Protein AF-A0AAD6P4F0-F1 (afdb_monomer)

Sequence (105 aa):
MYRDITILWGDIKRNMGAMDLEVSRDLYEVLHMNFLRGGYFERAMEVIGYMKERNMYCDKWMYKDEFLRLHKNLYWSLKASETRTEAQSKRLEYVKAFRKWVGID

Secondary structure (DSSP, 8-state):
-HHHHHHHHHHHHHHHHHH--PPPHHHHHHHHHHHHHHT-HHHHHHHHHHHHHTT----HHHHHHHHHHHHHHHHHS--GGG--SHHHHHHHHHHHHHHHHHT--

Radius of gyration: 14.24 Å; Cα contacts (8 Å, |Δi|>4): 74; chains: 1; bounding box: 36×25×36 Å

Mean predicted aligned error: 3.87 Å

Solvent-accessible surface area (backbone atoms only — not comparable to full-atom values): 6092 Å² total; per-residue (Å²): 112,59,66,57,52,55,51,51,51,54,51,51,56,55,41,33,77,73,65,73,51,84,76,56,69,66,58,49,51,53,52,31,53,47,23,54,76,64,67,38,36,61,59,27,52,50,46,52,48,56,34,53,78,68,72,48,90,71,70,45,63,64,55,38,50,55,42,54,74,76,42,39,82,72,60,70,76,65,48,81,89,72,45,88,44,70,71,50,45,54,46,50,52,30,45,52,54,48,32,58,74,48,71,50,133

Organism: NCBI:txid889485

Foldseek 3Di:
DLVVLVVVVVVVVVCCVVPVDDDDPVVLQVSLLSCLQVLVLVSNVVSVVVCVVVVHDDPLVVSVVSCCVRPCVVLVPDDCVNDPDPVSNVSNVSVVVSCVVSVHD

Nearest PDB structures (foldseek):
  5orm-assembly1_A  TM=5.428E-01  e=1.344E-01  synthetic construct
  4wn4-assembly2_B  TM=5.574E-01  e=3.002E-01  synthetic construct
  6tdu-assembly1_AJ  TM=5.778E-01  e=6.025E-01  Euglena gracilis
  8ras-assembly1_F  TM=5.434E-01  e=5.131E-01  Sinapis alba
  8w9z-assembly1_D  TM=6.221E-01  e=1.030E+00  Nicotiana tabacum

Structure (mmCIF, N/CA/C/O backbone):
data_AF-A0AAD6P4F0-F1
#
_entry.id   AF-A0AAD6P4F0-F1
#
loop_
_atom_site.group_PDB
_atom_site.id
_atom_site.type_symbol
_atom_site.label_atom_id
_atom_site.label_alt_id
_atom_site.label_comp_id
_atom_site.label_asym_id
_atom_site.label_entity_id
_atom_site.label_seq_id
_atom_site.pdbx_PDB_ins_code
_atom_site.Cartn_x
_atom_site.Cartn_y
_atom_site.Cartn_z
_atom_site.occupancy
_atom_site.B_iso_or_equiv
_atom_site.auth_seq_id
_atom_site.auth_comp_id
_atom_site.auth_asym_id
_atom_site.auth_atom_id
_atom_site.pdbx_PDB_model_num
ATOM 1 N N . MET A 1 1 ? 12.079 -6.947 9.891 1.00 64.44 1 MET A N 1
ATOM 2 C CA . MET A 1 1 ? 11.404 -7.573 8.736 1.00 64.44 1 MET A CA 1
ATOM 3 C C . MET A 1 1 ? 10.619 -6.559 7.907 1.00 64.44 1 MET A C 1
ATOM 5 O O . MET A 1 1 ? 11.121 -6.172 6.868 1.00 64.44 1 MET A O 1
ATOM 9 N N . TYR A 1 2 ? 9.454 -6.039 8.329 1.00 86.44 2 TYR A N 1
ATOM 10 C CA . TYR A 1 2 ? 8.703 -5.105 7.459 1.00 86.44 2 TYR A CA 1
ATOM 11 C C . TYR A 1 2 ? 9.355 -3.719 7.292 1.00 86.44 2 TYR A C 1
ATOM 13 O O . TYR A 1 2 ? 9.221 -3.102 6.239 1.00 86.44 2 TYR A O 1
ATOM 21 N N . ARG A 1 3 ? 10.117 -3.244 8.290 1.00 89.38 3 ARG A N 1
ATOM 22 C CA . ARG A 1 3 ? 10.924 -2.016 8.166 1.00 89.38 3 ARG A CA 1
ATOM 23 C C . ARG A 1 3 ? 11.971 -2.133 7.054 1.00 89.38 3 ARG A C 1
ATOM 25 O O . ARG A 1 3 ? 12.127 -1.201 6.275 1.00 89.38 3 ARG A O 1
ATOM 32 N N . ASP A 1 4 ? 12.624 -3.280 6.934 1.00 93.94 4 ASP A N 1
ATOM 33 C CA . ASP A 1 4 ? 13.639 -3.519 5.901 1.00 93.94 4 ASP A CA 1
ATOM 34 C C . ASP A 1 4 ? 13.000 -3.474 4.505 1.00 93.94 4 ASP A C 1
ATOM 36 O O . ASP A 1 4 ? 13.543 -2.862 3.591 1.00 93.94 4 ASP A O 1
ATOM 40 N N . ILE A 1 5 ? 11.767 -3.982 4.376 1.00 94.75 5 ILE A N 1
ATOM 41 C CA . ILE A 1 5 ? 10.965 -3.849 3.150 1.00 94.75 5 ILE A CA 1
ATOM 42 C C . ILE A 1 5 ? 10.631 -2.380 2.834 1.00 94.75 5 ILE A C 1
ATOM 44 O O . ILE A 1 5 ? 10.652 -1.987 1.669 1.00 94.75 5 ILE A O 1
ATOM 48 N N . THR A 1 6 ? 10.362 -1.532 3.838 1.00 95.12 6 THR A N 1
ATOM 49 C CA . THR A 1 6 ? 10.143 -0.09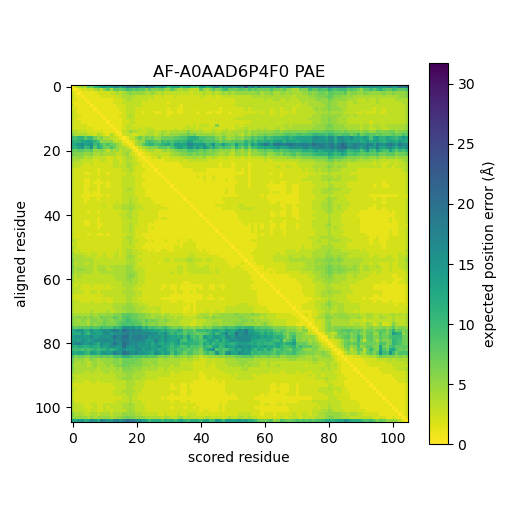1 3.586 1.00 95.12 6 THR A CA 1
ATOM 50 C C . THR A 1 6 ? 11.401 0.620 3.090 1.00 95.12 6 THR A C 1
ATOM 52 O O . THR A 1 6 ? 11.290 1.519 2.256 1.00 95.12 6 THR A O 1
ATOM 55 N N . ILE A 1 7 ? 12.580 0.208 3.569 1.00 95.31 7 ILE A N 1
ATOM 56 C CA . ILE A 1 7 ? 13.872 0.733 3.108 1.00 95.31 7 ILE A CA 1
ATOM 57 C C . ILE A 1 7 ? 14.108 0.291 1.662 1.00 95.31 7 ILE A C 1
ATOM 59 O O . ILE A 1 7 ? 14.293 1.142 0.795 1.00 95.31 7 ILE A O 1
ATOM 63 N N . LEU A 1 8 ? 13.967 -1.011 1.384 1.00 95.50 8 LEU A N 1
ATOM 64 C CA . LEU A 1 8 ? 14.105 -1.577 0.042 1.00 95.50 8 LEU A CA 1
ATOM 65 C C . LEU A 1 8 ? 13.187 -0.883 -0.972 1.00 95.50 8 LEU A C 1
ATOM 67 O O . LEU A 1 8 ? 13.623 -0.528 -2.062 1.00 95.50 8 LEU A O 1
ATOM 71 N N . TRP A 1 9 ? 11.924 -0.634 -0.619 1.00 95.75 9 TRP A N 1
ATOM 72 C CA . TRP A 1 9 ? 11.010 0.101 -1.496 1.00 95.75 9 TRP A CA 1
ATOM 73 C C . TRP A 1 9 ? 11.462 1.537 -1.762 1.00 95.75 9 TRP A C 1
ATOM 75 O O . TRP A 1 9 ? 11.339 2.036 -2.881 1.00 95.75 9 TRP A O 1
ATOM 85 N N . GLY A 1 10 ? 12.013 2.206 -0.749 1.00 94.75 10 GLY A N 1
ATOM 86 C CA . GLY A 1 10 ? 12.643 3.509 -0.920 1.00 94.75 10 GLY A CA 1
ATOM 87 C C . GLY A 1 10 ? 13.792 3.466 -1.927 1.00 94.75 10 GLY A C 1
ATOM 88 O O . GLY A 1 10 ? 13.909 4.376 -2.744 1.00 94.75 10 GLY A O 1
ATOM 89 N N . ASP A 1 11 ? 14.618 2.425 -1.886 1.00 94.31 11 ASP A N 1
ATOM 90 C CA . ASP A 1 11 ? 15.768 2.254 -2.781 1.00 94.31 11 ASP A CA 1
ATOM 91 C C . ASP A 1 11 ? 15.321 1.944 -4.213 1.00 94.31 11 ASP A C 1
ATOM 93 O O . ASP A 1 11 ? 15.776 2.590 -5.157 1.00 94.31 11 ASP A O 1
ATOM 97 N N . ILE A 1 12 ? 14.349 1.040 -4.367 1.00 94.00 12 ILE A N 1
ATOM 98 C CA . ILE A 1 12 ? 13.721 0.712 -5.652 1.00 94.00 12 ILE A CA 1
ATOM 99 C C . ILE A 1 12 ? 13.176 1.977 -6.324 1.00 94.00 12 ILE A C 1
ATOM 101 O O . ILE A 1 12 ? 13.496 2.235 -7.482 1.00 94.00 12 ILE A O 1
ATOM 105 N N . LYS A 1 13 ? 12.414 2.810 -5.601 1.00 93.31 13 LYS A N 1
ATOM 106 C CA . LYS A 1 13 ? 11.869 4.061 -6.153 1.00 93.31 13 LYS A CA 1
ATOM 107 C C . LYS A 1 13 ? 12.954 5.033 -6.616 1.00 93.31 13 LYS A C 1
ATOM 109 O O . LYS A 1 13 ? 12.790 5.666 -7.655 1.00 93.31 13 LYS A O 1
ATOM 114 N N . ARG A 1 14 ? 14.058 5.158 -5.867 1.00 91.56 14 ARG A N 1
ATOM 115 C CA . ARG A 1 14 ? 15.183 6.021 -6.274 1.00 91.56 14 ARG A CA 1
ATOM 116 C C . ARG A 1 14 ? 15.831 5.518 -7.566 1.00 91.56 14 ARG A C 1
ATOM 118 O O . ARG A 1 14 ? 16.138 6.324 -8.437 1.00 91.56 14 ARG A O 1
ATOM 125 N N . ASN A 1 15 ? 15.963 4.202 -7.717 1.00 88.81 15 ASN A N 1
ATOM 126 C CA . ASN A 1 15 ? 16.565 3.594 -8.903 1.00 88.81 15 ASN A CA 1
ATOM 127 C C . ASN A 1 15 ? 15.638 3.591 -10.128 1.00 88.81 15 ASN A C 1
ATOM 129 O O . ASN A 1 15 ? 16.130 3.741 -11.241 1.00 88.81 15 ASN A O 1
ATOM 133 N N . MET A 1 16 ? 14.314 3.505 -9.946 1.00 88.31 16 MET A N 1
ATOM 134 C CA . MET A 1 16 ? 13.343 3.673 -11.042 1.00 88.31 16 MET A CA 1
ATOM 135 C C . MET A 1 16 ? 13.532 4.996 -11.784 1.00 88.31 16 MET A C 1
ATOM 137 O O . MET A 1 16 ? 13.541 5.004 -13.008 1.00 88.31 16 MET A O 1
ATOM 141 N N . GLY A 1 17 ? 13.706 6.102 -11.053 1.00 77.75 17 GLY A N 1
ATOM 142 C CA . GLY A 1 17 ? 13.902 7.417 -11.667 1.00 77.75 17 GLY A CA 1
ATOM 143 C C . GLY A 1 17 ? 15.298 7.623 -12.261 1.00 77.75 17 GLY A C 1
ATOM 144 O O . GLY A 1 17 ? 15.440 8.354 -13.234 1.00 77.75 17 GLY A O 1
ATOM 145 N N . ALA A 1 18 ? 16.326 6.996 -11.684 1.00 78.12 18 ALA A N 1
ATOM 146 C CA . ALA A 1 18 ? 17.717 7.217 -12.081 1.00 78.12 18 ALA A CA 1
ATOM 147 C C . ALA A 1 18 ? 18.203 6.300 -13.215 1.00 78.12 18 ALA A C 1
ATOM 149 O O . ALA A 1 18 ? 19.106 6.684 -13.953 1.00 78.12 18 ALA A O 1
ATOM 150 N N . MET A 1 19 ? 17.652 5.088 -13.329 1.00 74.62 19 MET A N 1
ATOM 151 C CA . MET A 1 19 ? 18.196 4.026 -14.188 1.00 74.62 19 MET A CA 1
ATOM 152 C C . MET A 1 19 ? 17.186 3.462 -15.194 1.00 74.62 19 MET A C 1
ATOM 154 O O . MET A 1 19 ? 17.475 2.435 -15.798 1.00 74.62 19 MET A O 1
ATOM 158 N N . ASP A 1 20 ? 16.008 4.080 -15.333 1.00 77.12 20 ASP A N 1
ATOM 159 C CA . ASP A 1 20 ? 14.881 3.529 -16.108 1.00 77.12 20 ASP A CA 1
ATOM 160 C C . ASP A 1 20 ? 14.575 2.066 -15.726 1.00 77.12 20 ASP A C 1
ATOM 162 O O . ASP A 1 20 ? 14.331 1.190 -16.553 1.00 77.12 20 ASP A O 1
ATOM 166 N N . LEU A 1 21 ? 14.668 1.773 -14.422 1.00 83.88 21 LEU A N 1
ATOM 167 C CA . LEU A 1 21 ? 14.486 0.422 -13.909 1.00 83.88 21 LEU A CA 1
ATOM 168 C C . LEU A 1 21 ? 13.021 0.000 -14.065 1.00 83.88 21 LEU A C 1
ATOM 170 O O . LEU A 1 21 ? 12.129 0.521 -13.385 1.00 83.88 21 LEU A O 1
ATOM 174 N N . GLU A 1 22 ? 12.789 -1.010 -14.896 1.00 86.75 22 GLU A N 1
ATOM 175 C CA . GLU A 1 22 ? 11.506 -1.694 -14.971 1.00 86.75 22 GLU A CA 1
ATOM 176 C C . GLU A 1 22 ? 11.394 -2.734 -13.850 1.00 86.75 22 GLU A C 1
ATOM 178 O O . GLU A 1 22 ? 12.207 -3.651 -13.728 1.00 86.75 22 GLU A O 1
ATOM 183 N N . VAL A 1 23 ? 10.378 -2.584 -13.000 1.00 91.88 23 VAL A N 1
ATOM 184 C CA . VAL A 1 23 ? 10.101 -3.533 -11.919 1.00 91.88 23 VAL A CA 1
ATOM 185 C C . VAL A 1 23 ? 9.010 -4.499 -12.333 1.00 91.88 23 VAL A C 1
ATOM 187 O O . VAL A 1 23 ? 7.947 -4.088 -12.793 1.00 91.88 23 VAL A O 1
ATOM 190 N N . SER A 1 24 ? 9.273 -5.789 -12.130 1.00 94.75 24 SER A N 1
ATOM 191 C CA . SER A 1 24 ? 8.326 -6.850 -12.443 1.00 94.75 24 SER A CA 1
ATOM 192 C C . SER A 1 24 ? 7.073 -6.777 -11.570 1.00 94.75 24 SER A C 1
ATOM 194 O O . SER A 1 24 ? 7.099 -6.339 -10.414 1.00 94.75 24 SER A O 1
ATOM 196 N N . ARG A 1 25 ? 5.961 -7.282 -12.114 1.00 95.50 25 ARG A N 1
ATOM 197 C CA . ARG A 1 25 ? 4.700 -7.412 -11.377 1.00 95.50 25 ARG A CA 1
ATOM 198 C C . ARG A 1 25 ? 4.874 -8.227 -10.089 1.00 95.50 25 ARG A C 1
ATOM 200 O O . ARG A 1 25 ? 4.365 -7.818 -9.051 1.00 95.50 25 ARG A O 1
ATOM 207 N N . ASP A 1 26 ? 5.641 -9.312 -10.138 1.00 95.75 26 ASP A N 1
ATOM 208 C CA . ASP A 1 26 ? 5.866 -10.196 -8.987 1.00 95.75 26 ASP A CA 1
ATOM 209 C C . ASP A 1 26 ? 6.575 -9.473 -7.835 1.00 95.75 26 ASP A C 1
ATOM 211 O O . ASP A 1 26 ? 6.228 -9.661 -6.668 1.00 95.75 26 ASP A O 1
ATOM 215 N N . LEU A 1 27 ? 7.531 -8.586 -8.141 1.00 95.88 27 LEU A N 1
ATOM 216 C CA . LEU A 1 27 ? 8.189 -7.791 -7.106 1.00 95.88 27 LEU A CA 1
ATOM 217 C C . LEU A 1 27 ? 7.207 -6.799 -6.468 1.00 95.88 27 LEU A C 1
ATOM 219 O O . LEU A 1 27 ? 7.189 -6.667 -5.243 1.00 95.88 27 LEU A O 1
ATOM 223 N N . TYR A 1 28 ? 6.353 -6.144 -7.259 1.00 96.81 28 TYR A N 1
ATOM 224 C CA . TYR A 1 28 ? 5.293 -5.295 -6.708 1.00 96.81 28 TYR A CA 1
ATOM 225 C C . TYR A 1 28 ? 4.313 -6.081 -5.832 1.00 96.81 28 TYR A C 1
ATOM 227 O O . TYR A 1 28 ? 3.948 -5.609 -4.758 1.00 96.81 28 TYR A O 1
ATOM 235 N N . GLU A 1 29 ? 3.924 -7.286 -6.242 1.00 96.69 29 GLU A N 1
ATOM 236 C CA . GLU A 1 29 ? 3.024 -8.150 -5.478 1.00 96.69 29 GLU A CA 1
ATOM 237 C C . GLU A 1 29 ? 3.635 -8.551 -4.125 1.00 96.69 29 GLU A C 1
ATOM 239 O O . GLU A 1 29 ? 2.994 -8.408 -3.078 1.00 96.69 29 GLU A O 1
ATOM 244 N N . VAL A 1 30 ? 4.915 -8.939 -4.111 1.00 96.12 30 VAL A N 1
ATOM 245 C CA . VAL A 1 30 ? 5.654 -9.241 -2.875 1.00 96.12 30 VAL A CA 1
ATOM 246 C C . VAL A 1 30 ? 5.749 -8.013 -1.968 1.00 96.12 30 VAL A C 1
ATOM 248 O O . VAL A 1 30 ? 5.511 -8.124 -0.759 1.00 96.12 30 VAL A O 1
ATOM 251 N N . LEU A 1 31 ? 6.071 -6.838 -2.515 1.00 97.00 31 LEU A N 1
ATOM 252 C CA . LEU A 1 31 ? 6.124 -5.588 -1.751 1.00 97.00 31 LEU A CA 1
ATOM 253 C C . LEU A 1 31 ? 4.756 -5.250 -1.152 1.00 97.00 31 LEU A C 1
ATOM 255 O O . LEU A 1 31 ? 4.655 -4.978 0.046 1.00 97.00 31 LEU A O 1
ATOM 259 N N . HIS A 1 32 ? 3.700 -5.325 -1.960 1.00 97.12 32 HIS A N 1
ATOM 260 C CA . HIS A 1 32 ? 2.339 -5.034 -1.537 1.00 97.12 32 HIS A CA 1
ATOM 261 C C . HIS A 1 32 ? 1.890 -5.965 -0.404 1.00 97.12 32 HIS A C 1
ATOM 263 O O . HIS A 1 32 ? 1.425 -5.488 0.633 1.00 97.12 32 HIS A O 1
ATOM 269 N N . MET A 1 33 ? 2.084 -7.281 -0.551 1.00 97.25 33 MET A N 1
ATOM 270 C CA . MET A 1 33 ? 1.743 -8.259 0.489 1.00 97.25 33 MET A CA 1
ATOM 271 C C . MET A 1 33 ? 2.500 -8.002 1.791 1.00 97.25 33 MET A C 1
ATOM 273 O O . MET A 1 33 ? 1.910 -8.065 2.871 1.00 97.25 33 MET A O 1
ATOM 277 N N . ASN A 1 34 ? 3.789 -7.662 1.721 1.00 97.62 34 ASN A N 1
ATOM 278 C CA . ASN A 1 34 ? 4.567 -7.328 2.913 1.00 97.62 34 ASN A CA 1
ATOM 279 C C . ASN A 1 34 ? 4.086 -6.029 3.577 1.00 97.62 34 ASN A C 1
ATOM 281 O O . ASN A 1 34 ? 3.980 -5.978 4.804 1.00 97.62 34 ASN A O 1
ATOM 285 N N . PHE A 1 35 ? 3.747 -4.993 2.806 1.00 97.88 35 PHE A N 1
ATOM 286 C CA . PHE A 1 35 ? 3.189 -3.761 3.370 1.00 97.88 35 PHE A CA 1
ATOM 287 C C . PHE A 1 35 ? 1.824 -3.971 3.998 1.00 97.88 35 PHE A C 1
ATOM 289 O O . PHE A 1 35 ? 1.582 -3.459 5.093 1.00 97.88 35 PHE A O 1
ATOM 296 N N . LEU A 1 36 ? 0.963 -4.756 3.353 1.00 96.75 36 LEU A N 1
ATOM 297 C CA . LEU A 1 36 ? -0.333 -5.109 3.899 1.00 96.75 36 LEU A CA 1
ATOM 298 C C . LEU A 1 36 ? -0.158 -5.885 5.206 1.00 96.75 36 LEU A C 1
ATOM 300 O O . LEU A 1 36 ? -0.711 -5.478 6.222 1.00 96.75 36 LEU A O 1
ATOM 304 N N . ARG A 1 37 ? 0.693 -6.916 5.240 1.00 96.50 37 ARG A N 1
ATOM 305 C CA . ARG A 1 37 ? 0.988 -7.686 6.460 1.00 96.50 37 ARG A CA 1
ATOM 306 C C . ARG A 1 37 ? 1.563 -6.837 7.592 1.00 96.50 37 ARG A C 1
ATOM 308 O O . ARG A 1 37 ? 1.181 -7.016 8.745 1.00 96.50 37 ARG A O 1
ATOM 315 N N . GLY A 1 38 ? 2.435 -5.885 7.267 1.00 95.31 38 GLY A N 1
ATOM 316 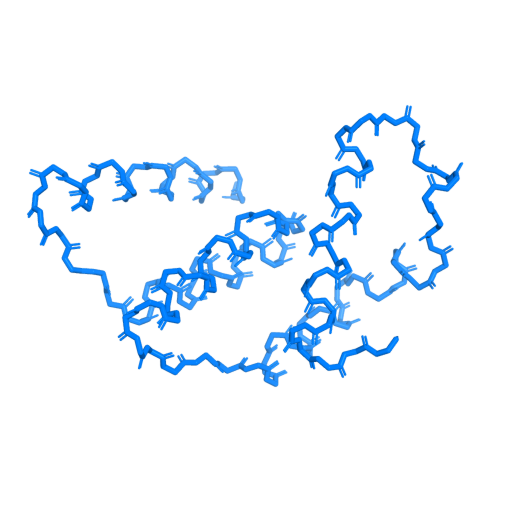C CA . GLY A 1 38 ? 3.006 -4.943 8.230 1.00 95.31 38 GLY A CA 1
ATOM 317 C C . GLY A 1 38 ? 2.087 -3.773 8.609 1.00 95.31 38 GLY A C 1
ATOM 318 O O . GLY A 1 38 ? 2.436 -2.987 9.484 1.00 95.31 38 GLY A O 1
ATOM 319 N N . GLY A 1 39 ? 0.925 -3.623 7.965 1.00 95.19 39 GLY A N 1
ATOM 320 C CA . GLY A 1 39 ? -0.003 -2.517 8.212 1.00 95.19 39 GLY A CA 1
ATOM 321 C C . GLY A 1 39 ? 0.486 -1.147 7.715 1.00 95.19 39 GLY A C 1
ATOM 322 O O . GLY A 1 39 ? 0.009 -0.120 8.214 1.00 95.19 39 GLY A O 1
ATOM 323 N N . TYR A 1 40 ? 1.412 -1.127 6.750 1.00 96.69 40 TYR A N 1
ATOM 324 C CA . TYR A 1 40 ? 1.962 0.064 6.090 1.00 96.69 40 TYR A CA 1
ATOM 325 C C . TYR A 1 40 ? 1.072 0.499 4.916 1.00 96.69 40 TYR A C 1
ATOM 327 O O . TYR A 1 40 ? 1.486 0.476 3.758 1.00 96.69 40 TYR A O 1
ATOM 335 N N . PHE A 1 41 ? -0.166 0.896 5.214 1.00 96.94 41 PHE A N 1
ATOM 336 C CA . PHE A 1 41 ? -1.185 1.184 4.196 1.00 96.94 41 PHE A CA 1
ATOM 337 C C . PHE A 1 41 ? -0.815 2.314 3.229 1.00 96.94 41 PHE A C 1
ATOM 339 O O . PHE A 1 41 ? -1.161 2.231 2.058 1.00 96.94 41 PHE A O 1
ATOM 346 N N . GLU A 1 42 ? -0.059 3.321 3.672 1.00 97.38 42 GLU A N 1
ATOM 347 C CA . GLU A 1 42 ? 0.483 4.354 2.775 1.00 97.38 42 GLU A CA 1
ATOM 348 C C . GLU A 1 42 ? 1.336 3.732 1.662 1.00 97.38 42 GLU A C 1
ATOM 350 O O . GLU A 1 42 ? 1.109 3.982 0.482 1.00 97.38 42 GLU A O 1
ATOM 355 N N . ARG A 1 43 ? 2.267 2.840 2.025 1.00 97.75 43 ARG A N 1
ATOM 356 C CA . ARG A 1 43 ? 3.149 2.168 1.062 1.00 97.75 43 ARG A CA 1
ATOM 357 C C . ARG A 1 43 ? 2.406 1.145 0.208 1.00 97.75 43 ARG A C 1
ATOM 359 O O . ARG A 1 43 ? 2.702 1.030 -0.975 1.00 97.75 43 ARG A O 1
ATOM 366 N N . ALA A 1 44 ? 1.422 0.445 0.773 1.00 97.75 44 ALA A N 1
ATOM 367 C CA . ALA A 1 44 ? 0.557 -0.445 -0.002 1.00 97.75 44 ALA A CA 1
ATOM 368 C C . ALA A 1 44 ? -0.188 0.329 -1.106 1.00 97.75 44 ALA A C 1
ATOM 370 O O . ALA A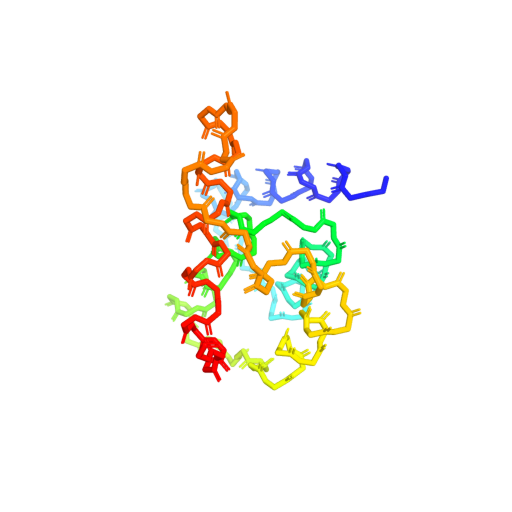 1 44 ? -0.177 -0.079 -2.266 1.00 97.75 44 ALA A O 1
ATOM 371 N N . MET A 1 45 ? -0.754 1.494 -0.770 1.00 98.00 45 MET A N 1
ATOM 372 C CA . MET A 1 45 ? -1.425 2.357 -1.745 1.00 98.00 45 MET A CA 1
ATOM 373 C C . MET A 1 45 ? -0.458 2.942 -2.781 1.00 98.00 45 MET A C 1
ATOM 375 O O . MET A 1 45 ? -0.825 3.020 -3.951 1.00 98.00 45 MET A O 1
ATOM 379 N N . GLU A 1 46 ? 0.773 3.300 -2.393 1.00 97.06 46 GLU A N 1
ATOM 380 C CA . GLU A 1 46 ? 1.814 3.688 -3.357 1.00 97.06 46 GLU A CA 1
ATOM 381 C C . GLU A 1 46 ? 2.058 2.574 -4.383 1.00 97.06 46 GLU A C 1
ATOM 383 O O . GLU A 1 46 ? 1.997 2.834 -5.581 1.00 97.06 46 GLU A O 1
ATOM 388 N N . VAL A 1 47 ? 2.285 1.334 -3.934 1.00 97.06 47 VAL A N 1
ATOM 389 C CA . VAL A 1 47 ? 2.541 0.194 -4.830 1.00 97.06 47 VAL A CA 1
ATOM 390 C C . VAL A 1 47 ? 1.368 -0.044 -5.787 1.00 97.06 47 VAL A C 1
ATOM 392 O O . VAL A 1 47 ? 1.593 -0.209 -6.984 1.00 97.06 47 VAL A O 1
ATOM 395 N N . ILE A 1 48 ? 0.122 0.021 -5.301 1.00 97.25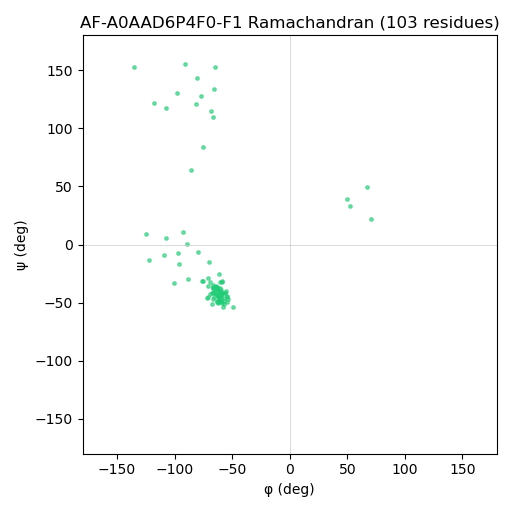 48 ILE A N 1
ATOM 396 C CA . ILE A 1 48 ? -1.076 -0.047 -6.158 1.00 97.25 48 ILE A CA 1
ATOM 397 C C . ILE A 1 48 ? -1.052 1.048 -7.234 1.00 97.25 48 ILE A C 1
ATOM 399 O O . ILE A 1 48 ? -1.415 0.779 -8.380 1.00 97.25 48 ILE A O 1
ATOM 403 N N . GLY A 1 49 ? -0.639 2.268 -6.877 1.00 96.62 49 GLY A N 1
ATOM 404 C CA . GLY A 1 49 ? -0.489 3.385 -7.811 1.00 96.62 49 GLY A CA 1
ATOM 405 C C . GLY A 1 49 ? 0.477 3.056 -8.946 1.00 96.62 49 GLY A C 1
ATOM 406 O O . GLY A 1 49 ? 0.078 3.095 -10.108 1.00 96.62 49 GLY A O 1
ATOM 407 N N . TYR A 1 50 ? 1.693 2.615 -8.610 1.00 95.69 50 TYR A N 1
ATOM 408 C CA . TYR A 1 50 ? 2.704 2.221 -9.599 1.00 95.69 50 TYR A CA 1
ATOM 409 C C . TYR A 1 50 ? 2.237 1.076 -10.505 1.00 95.69 50 TYR A C 1
ATOM 411 O O . TYR A 1 50 ? 2.431 1.125 -11.719 1.00 95.69 50 TYR A O 1
ATOM 419 N N . MET A 1 51 ? 1.595 0.050 -9.937 1.00 95.88 51 MET A N 1
ATOM 420 C CA . MET A 1 51 ? 1.048 -1.057 -10.727 1.00 95.88 51 MET A CA 1
ATOM 421 C C . MET A 1 51 ? -0.033 -0.566 -11.698 1.00 95.88 51 MET A C 1
ATOM 423 O O . MET A 1 51 ? -0.041 -0.959 -12.863 1.00 95.88 51 MET A O 1
ATOM 427 N N . LYS A 1 52 ? -0.919 0.331 -11.246 1.00 95.88 52 LYS A N 1
ATOM 428 C CA . LYS A 1 52 ? -1.990 0.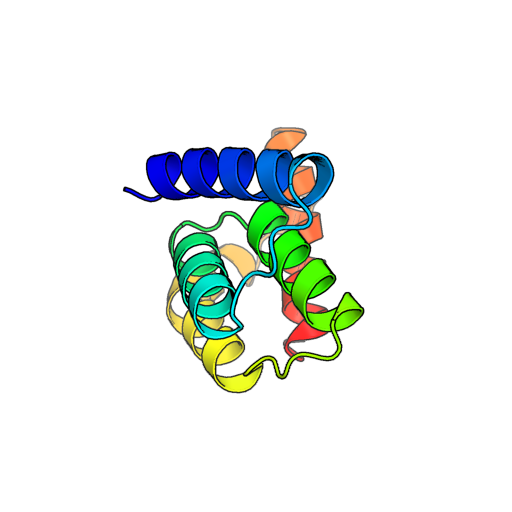895 -12.075 1.00 95.88 52 LYS A CA 1
ATOM 429 C C . LYS A 1 52 ? -1.442 1.754 -13.215 1.00 95.88 52 LYS A C 1
ATOM 431 O O . LYS A 1 52 ? -1.908 1.612 -14.340 1.00 95.88 52 LYS A O 1
ATOM 436 N N . GLU A 1 53 ? -0.469 2.618 -12.940 1.00 94.94 53 GLU A N 1
ATOM 437 C CA . GLU A 1 53 ? 0.180 3.470 -13.950 1.00 94.94 53 GLU A CA 1
ATOM 438 C C . GLU A 1 53 ? 0.833 2.646 -15.066 1.00 94.94 53 GLU A C 1
ATOM 440 O O . GLU A 1 53 ? 0.828 3.052 -16.225 1.00 94.94 53 GLU A O 1
ATOM 445 N N . ARG A 1 54 ? 1.326 1.449 -14.731 1.00 93.56 54 ARG A N 1
ATOM 446 C CA . ARG A 1 54 ? 1.944 0.502 -15.670 1.00 93.56 54 ARG A CA 1
ATOM 447 C C . ARG A 1 54 ? 0.963 -0.522 -16.254 1.00 93.56 54 ARG A C 1
ATOM 449 O O . ARG A 1 54 ? 1.396 -1.486 -16.874 1.00 93.56 54 ARG A O 1
ATOM 456 N N . ASN A 1 55 ? -0.347 -0.339 -16.058 1.00 95.25 55 ASN A N 1
ATOM 457 C CA . ASN A 1 55 ? -1.402 -1.266 -16.495 1.00 95.25 55 ASN A CA 1
ATOM 458 C C . ASN A 1 55 ? -1.188 -2.724 -16.037 1.00 95.25 55 ASN A C 1
ATOM 460 O O . ASN A 1 55 ? -1.567 -3.672 -16.726 1.00 95.25 55 ASN A O 1
ATOM 464 N N . MET A 1 56 ? -0.589 -2.919 -14.862 1.00 96.19 56 MET A N 1
ATOM 465 C CA . MET A 1 56 ? -0.378 -4.243 -14.287 1.00 96.19 56 MET A CA 1
ATOM 466 C C . MET A 1 56 ? -1.645 -4.749 -13.600 1.00 96.19 56 MET A C 1
ATOM 468 O O . MET A 1 56 ? -2.376 -4.000 -12.948 1.00 96.19 56 MET A O 1
ATOM 472 N N . TYR A 1 57 ? -1.887 -6.055 -13.711 1.00 94.25 57 TYR A N 1
ATOM 473 C CA . TYR A 1 57 ? -2.949 -6.718 -12.962 1.00 94.25 57 TYR A CA 1
ATOM 474 C C . TYR A 1 57 ? -2.646 -6.698 -11.457 1.00 94.25 57 TYR A C 1
ATOM 476 O O . TYR A 1 57 ? -1.544 -7.052 -11.038 1.00 94.25 57 TYR A O 1
ATOM 484 N N . CYS A 1 58 ? -3.652 -6.346 -10.654 1.00 94.81 58 CYS A N 1
ATOM 485 C CA . CYS A 1 58 ? -3.608 -6.427 -9.197 1.00 94.81 58 CYS A CA 1
ATOM 486 C C . CYS A 1 58 ? -4.680 -7.402 -8.708 1.00 94.81 58 CYS A C 1
ATOM 488 O O . CYS A 1 58 ? -5.870 -7.154 -8.924 1.00 94.81 58 CYS A O 1
ATOM 490 N N . ASP A 1 59 ? -4.281 -8.449 -7.982 1.00 94.75 59 ASP A N 1
ATOM 491 C CA . ASP A 1 59 ? -5.226 -9.393 -7.385 1.00 94.75 59 ASP A CA 1
ATOM 492 C C . ASP A 1 59 ? -5.923 -8.790 -6.155 1.00 94.75 59 ASP A C 1
ATOM 494 O O . ASP A 1 59 ? -5.533 -8.970 -4.999 1.00 94.75 59 ASP A O 1
ATOM 498 N N . LYS A 1 60 ? -6.984 -8.022 -6.414 1.00 96.06 60 LYS A N 1
ATOM 499 C CA . LYS A 1 60 ? -7.776 -7.375 -5.364 1.00 96.06 60 LYS A CA 1
ATOM 500 C C . LYS A 1 60 ? -8.380 -8.374 -4.385 1.00 96.06 60 LYS A C 1
ATOM 502 O O . LYS A 1 60 ? -8.574 -8.010 -3.227 1.00 96.06 60 LYS A O 1
ATOM 507 N N . TRP A 1 61 ? -8.713 -9.583 -4.836 1.00 97.44 61 TRP A N 1
ATOM 508 C CA . TRP A 1 61 ? -9.368 -10.577 -3.993 1.00 97.44 61 TRP A CA 1
ATOM 509 C C . TRP A 1 61 ? -8.389 -11.137 -2.963 1.00 97.44 61 TRP A C 1
ATOM 511 O O . TRP A 1 61 ? -8.699 -11.124 -1.773 1.00 97.44 61 TRP A O 1
ATOM 521 N N . MET A 1 62 ? -7.171 -11.484 -3.390 1.00 96.69 62 MET A N 1
ATOM 522 C CA . MET A 1 62 ? -6.096 -11.894 -2.484 1.00 96.69 62 MET A CA 1
ATOM 523 C C . MET A 1 62 ? -5.794 -10.814 -1.433 1.00 96.69 62 MET A C 1
ATOM 525 O O . MET A 1 62 ? -5.695 -11.098 -0.239 1.00 96.69 62 MET A O 1
ATOM 529 N N . TYR A 1 63 ? -5.691 -9.549 -1.850 1.00 97.44 63 TYR A N 1
ATOM 530 C CA . TYR A 1 63 ? -5.423 -8.450 -0.919 1.00 97.44 63 TYR A CA 1
ATOM 531 C C . TYR A 1 63 ? -6.597 -8.154 0.021 1.00 97.44 63 TYR A C 1
ATOM 533 O O . TYR A 1 63 ? -6.387 -7.754 1.168 1.00 97.44 63 TYR A O 1
ATOM 541 N N . LYS A 1 64 ? -7.836 -8.353 -0.442 1.00 97.69 64 LYS A N 1
ATOM 542 C CA . LYS A 1 64 ? -9.037 -8.248 0.390 1.00 97.69 64 LYS A CA 1
ATOM 543 C C . LYS A 1 64 ? -9.018 -9.295 1.498 1.00 97.69 64 LYS A C 1
ATOM 545 O O . LYS A 1 64 ? -9.232 -8.941 2.657 1.00 97.69 64 LYS A O 1
ATOM 550 N N . ASP A 1 65 ? -8.756 -10.550 1.144 1.00 97.50 65 ASP A N 1
ATOM 551 C CA . ASP A 1 65 ? -8.706 -11.664 2.091 1.00 97.50 65 ASP A CA 1
ATOM 552 C C . ASP A 1 65 ? -7.629 -11.434 3.160 1.00 97.50 65 ASP A C 1
ATOM 554 O O . ASP A 1 65 ? -7.916 -11.435 4.360 1.00 97.50 65 ASP A O 1
ATOM 558 N N . GLU A 1 66 ? -6.416 -11.070 2.736 1.00 97.44 66 GLU A N 1
ATOM 559 C CA . GLU A 1 66 ? -5.306 -10.812 3.654 1.00 97.44 66 GLU A CA 1
ATOM 560 C C . GLU A 1 66 ? -5.584 -9.623 4.593 1.00 97.44 66 GLU A C 1
ATOM 562 O O . GLU A 1 66 ? -5.248 -9.662 5.783 1.00 97.44 66 GLU A O 1
ATOM 567 N N . PHE A 1 67 ? -6.255 -8.574 4.102 1.00 97.44 67 PHE A N 1
ATOM 568 C CA . PHE A 1 67 ? -6.708 -7.471 4.949 1.00 97.44 67 PHE A CA 1
ATOM 569 C C . PHE A 1 67 ? -7.720 -7.932 5.996 1.00 97.44 67 PHE A C 1
ATOM 571 O O . PHE A 1 67 ? -7.582 -7.598 7.175 1.00 97.44 67 PHE A O 1
ATOM 578 N N . LEU A 1 68 ? -8.741 -8.683 5.580 1.00 96.31 68 LEU A N 1
ATOM 579 C CA . LEU A 1 68 ? -9.783 -9.153 6.488 1.00 96.31 68 LEU A CA 1
ATOM 580 C C . LEU A 1 68 ? -9.203 -10.071 7.567 1.00 96.31 68 LEU A C 1
ATOM 582 O O . LEU A 1 68 ? -9.595 -9.968 8.730 1.00 96.31 68 LEU A O 1
ATOM 586 N N . ARG A 1 69 ? -8.223 -10.900 7.201 1.00 96.19 69 ARG A N 1
ATOM 587 C CA . ARG A 1 69 ? -7.528 -11.814 8.108 1.00 96.19 69 ARG A CA 1
ATOM 588 C C . ARG A 1 69 ? -6.722 -11.091 9.189 1.00 96.19 69 ARG A C 1
ATOM 590 O O . ARG A 1 69 ? -6.721 -11.527 10.336 1.00 96.19 69 ARG A O 1
ATOM 597 N N . LEU A 1 70 ? -6.021 -10.013 8.836 1.00 95.69 70 LEU A N 1
ATOM 598 C CA . LEU A 1 70 ? -5.054 -9.365 9.734 1.00 95.69 70 LEU A CA 1
ATOM 599 C C . LEU A 1 70 ? -5.573 -8.103 10.422 1.00 95.69 70 LEU A C 1
ATOM 601 O O . LEU A 1 70 ? -5.180 -7.803 11.547 1.00 95.69 70 LEU A O 1
ATOM 605 N N . HIS A 1 71 ? -6.427 -7.341 9.742 1.00 94.94 71 HIS A N 1
ATOM 606 C CA . HIS A 1 71 ? -6.695 -5.944 10.090 1.00 94.94 71 HIS A CA 1
ATOM 607 C C . HIS A 1 71 ? -8.165 -5.650 10.377 1.00 94.94 71 HIS A C 1
ATOM 609 O O . HIS A 1 71 ? -8.454 -4.602 10.957 1.00 94.94 71 HIS A O 1
ATOM 615 N N . LYS A 1 72 ? -9.095 -6.555 10.031 1.00 90.62 72 LYS A N 1
ATOM 616 C CA . LYS A 1 72 ? -10.545 -6.335 10.195 1.00 90.62 72 LYS A CA 1
ATOM 617 C C . LYS A 1 72 ? -10.895 -5.839 11.592 1.00 90.62 72 LYS A C 1
ATOM 619 O O . LYS A 1 72 ? -11.524 -4.798 11.716 1.00 90.62 72 LYS A O 1
ATOM 624 N N . ASN A 1 73 ? -10.467 -6.551 12.631 1.00 89.62 73 ASN A N 1
ATOM 625 C CA . ASN A 1 73 ? -10.871 -6.245 14.005 1.00 89.62 73 ASN A CA 1
ATOM 626 C C . ASN A 1 73 ? -10.376 -4.868 14.460 1.00 89.62 73 ASN A C 1
ATOM 628 O O . ASN A 1 73 ? -11.109 -4.144 15.123 1.00 89.62 73 ASN A O 1
ATOM 632 N N . LEU A 1 74 ? -9.161 -4.484 14.053 1.00 88.50 74 LEU A N 1
ATOM 633 C CA . LEU A 1 74 ? -8.587 -3.186 14.399 1.00 88.50 74 LEU A CA 1
ATOM 634 C C . LEU A 1 74 ? -9.345 -2.028 13.740 1.00 88.50 74 LEU A C 1
ATOM 636 O O . LEU A 1 74 ? -9.499 -0.977 14.349 1.00 88.50 74 LEU A O 1
ATOM 640 N N . TYR A 1 75 ? -9.811 -2.208 12.503 1.00 86.94 75 TYR A N 1
ATOM 641 C CA . TYR A 1 75 ? -10.409 -1.131 11.704 1.00 86.94 75 TYR A CA 1
ATOM 642 C C . TYR A 1 75 ? -11.920 -1.224 11.523 1.00 86.94 75 TYR A C 1
ATOM 644 O O . TYR A 1 75 ? -12.494 -0.416 10.790 1.00 86.94 75 TYR A O 1
ATOM 652 N N . TRP A 1 76 ? -12.569 -2.183 12.179 1.00 82.88 76 TRP A N 1
ATOM 653 C CA . TRP A 1 76 ? -14.018 -2.334 12.134 1.00 82.88 76 TRP A CA 1
ATOM 654 C C . TRP A 1 76 ? -14.726 -1.154 12.803 1.00 82.88 76 TRP A C 1
ATOM 656 O O . TRP A 1 76 ? -15.654 -0.587 12.234 1.00 82.88 76 TRP A O 1
ATOM 666 N N . SER A 1 77 ? -14.267 -0.757 13.992 1.00 77.88 77 SER A N 1
ATOM 667 C CA . SER A 1 77 ? -14.893 0.300 14.795 1.00 77.88 77 SER A CA 1
ATOM 668 C C . SER A 1 77 ? -14.082 1.589 14.877 1.00 77.88 77 SER A C 1
ATOM 670 O O . SE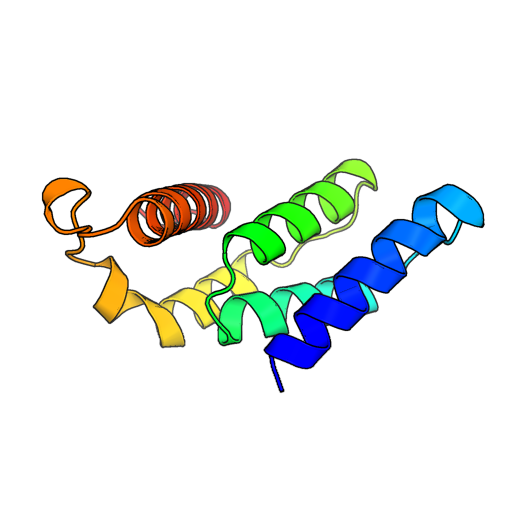R A 1 77 ? -14.605 2.570 15.396 1.00 77.88 77 SER A O 1
ATOM 672 N N . LEU A 1 78 ? -12.835 1.597 14.387 1.00 78.06 78 LEU A N 1
ATOM 673 C CA . LEU A 1 78 ? -11.916 2.714 14.596 1.00 78.06 78 LEU A CA 1
ATOM 674 C C . LEU A 1 78 ? -12.399 3.978 13.873 1.00 78.06 78 LEU A C 1
ATOM 676 O O . LEU A 1 78 ? -12.363 4.070 12.640 1.00 78.06 78 LEU A O 1
ATOM 680 N N . LYS A 1 79 ? -12.833 4.970 14.652 1.00 76.56 79 LYS A N 1
ATOM 681 C CA . LYS A 1 79 ? -13.279 6.277 14.158 1.00 76.56 79 LYS A CA 1
ATOM 682 C C . LYS A 1 79 ? -12.120 7.268 14.107 1.00 76.56 79 LYS A C 1
ATOM 684 O O . LYS A 1 79 ? -11.166 7.187 14.871 1.00 76.56 79 LYS A O 1
ATOM 689 N N . ALA A 1 80 ? -12.244 8.278 13.244 1.00 74.56 80 ALA A N 1
ATOM 690 C CA . ALA A 1 80 ? -11.275 9.378 13.182 1.00 74.56 80 ALA A CA 1
ATOM 691 C C . ALA A 1 80 ? -11.193 10.175 14.499 1.00 74.56 80 ALA A C 1
ATOM 693 O O . ALA A 1 80 ? -10.163 10.749 14.807 1.00 74.56 80 ALA A O 1
ATOM 694 N N . SER A 1 81 ? -12.251 10.176 15.313 1.00 72.81 81 SER A N 1
ATOM 695 C CA . SER A 1 81 ? -12.238 10.785 16.650 1.00 72.81 81 SER A CA 1
ATOM 696 C C . SER A 1 81 ? -11.386 10.018 17.669 1.00 72.81 81 SER A C 1
ATOM 698 O O . SER A 1 81 ? -11.098 10.544 18.737 1.00 72.81 81 SER A O 1
ATOM 700 N N . GLU A 1 82 ? -11.014 8.770 17.376 1.00 79.50 82 GLU A N 1
ATOM 701 C CA . GLU A 1 82 ? -10.267 7.896 18.289 1.00 79.50 82 GLU A CA 1
ATOM 702 C C . GLU A 1 82 ? -8.756 7.908 18.008 1.00 79.50 82 GLU A C 1
ATOM 704 O O . GLU A 1 82 ? -7.971 7.346 18.777 1.00 79.50 82 GLU A O 1
ATOM 709 N N . THR A 1 83 ? -8.322 8.563 16.927 1.00 83.94 83 THR A N 1
ATOM 710 C CA . THR A 1 83 ? -6.902 8.733 16.608 1.00 83.94 83 THR A CA 1
ATOM 711 C C . THR A 1 83 ? -6.297 9.825 17.482 1.00 83.94 83 THR A C 1
ATOM 713 O O . THR A 1 83 ? -6.814 10.937 17.547 1.00 83.94 83 THR A O 1
ATOM 716 N N . ARG A 1 84 ? -5.184 9.514 18.150 1.00 84.94 84 ARG A N 1
ATOM 717 C CA . ARG A 1 84 ? -4.524 10.403 19.121 1.00 84.94 84 ARG A CA 1
ATOM 718 C C . ARG A 1 84 ? -3.385 11.214 18.516 1.00 84.94 84 ARG A C 1
ATOM 720 O O . ARG A 1 84 ? -2.929 12.173 19.126 1.00 84.94 84 ARG A O 1
ATOM 727 N N . THR A 1 85 ? -2.896 10.806 17.350 1.00 91.50 85 THR A N 1
ATOM 728 C CA . THR A 1 85 ? -1.775 11.452 16.666 1.00 91.50 85 THR A CA 1
ATOM 729 C C . THR A 1 85 ? -2.077 11.628 15.188 1.00 91.50 85 THR A C 1
ATOM 731 O O . THR A 1 85 ? -2.796 10.829 14.589 1.00 91.50 85 THR A O 1
ATOM 734 N N . GLU A 1 86 ? -1.461 12.636 14.576 1.00 89.75 86 GLU A N 1
ATOM 735 C CA . GLU A 1 86 ? -1.560 12.888 13.136 1.00 89.75 86 GLU A CA 1
ATOM 736 C C . GLU A 1 86 ? -1.152 11.659 12.307 1.00 89.75 86 GLU A C 1
ATOM 738 O O . GLU A 1 86 ? -1.830 11.289 11.351 1.00 89.75 86 GLU A O 1
ATOM 743 N N . ALA A 1 87 ? -0.102 10.948 12.729 1.00 89.06 87 ALA A N 1
ATOM 744 C CA . ALA A 1 87 ? 0.332 9.714 12.077 1.00 89.06 87 ALA A CA 1
ATOM 745 C C . ALA A 1 87 ? -0.751 8.617 12.104 1.00 89.06 87 ALA A C 1
ATOM 747 O O . ALA A 1 87 ? -0.917 7.882 11.127 1.00 89.06 87 ALA A O 1
ATOM 748 N N . GLN A 1 88 ? -1.509 8.501 13.202 1.00 89.50 88 GLN A N 1
ATOM 749 C CA . GLN A 1 88 ? -2.635 7.567 13.292 1.00 89.50 88 GLN A CA 1
ATOM 750 C C . GLN A 1 88 ? -3.793 7.995 12.386 1.00 89.50 88 GLN A C 1
ATOM 752 O O . GLN A 1 88 ? -4.351 7.142 11.692 1.00 89.50 88 GLN A O 1
ATOM 757 N N . SER A 1 89 ? -4.113 9.292 12.345 1.00 91.38 89 SER A N 1
ATOM 758 C CA . SER A 1 89 ? -5.131 9.857 11.450 1.00 91.38 89 SER A CA 1
ATOM 759 C C . SER A 1 89 ? -4.798 9.578 9.987 1.00 91.38 89 SER A C 1
ATOM 761 O O . SER A 1 89 ? -5.604 8.985 9.271 1.00 91.38 89 SER A O 1
ATOM 763 N N . LYS A 1 90 ? -3.565 9.886 9.569 1.00 93.19 90 LYS A N 1
ATOM 764 C CA . LYS A 1 90 ? -3.087 9.656 8.202 1.00 93.19 90 LYS A CA 1
ATOM 765 C C . LYS A 1 90 ? -3.124 8.172 7.831 1.00 93.19 90 LYS A C 1
ATOM 767 O O . LYS A 1 90 ? -3.592 7.793 6.760 1.00 93.19 90 LYS A O 1
ATOM 772 N N . ARG A 1 91 ? -2.698 7.287 8.742 1.00 93.50 91 ARG A N 1
ATOM 773 C CA . ARG A 1 91 ? -2.798 5.832 8.535 1.00 93.50 91 ARG A CA 1
ATOM 774 C C . ARG A 1 91 ? -4.248 5.390 8.323 1.00 93.50 91 ARG A C 1
ATOM 776 O O . ARG A 1 91 ? -4.493 4.554 7.456 1.00 93.50 91 ARG A O 1
ATOM 783 N N . LEU A 1 92 ? -5.198 5.931 9.088 1.00 94.19 92 LEU A N 1
ATOM 784 C CA . LEU A 1 92 ? -6.620 5.612 8.941 1.00 94.19 92 LEU A CA 1
ATOM 785 C C . LEU A 1 92 ? -7.175 6.058 7.579 1.00 94.19 92 LEU A C 1
ATOM 787 O O . LEU A 1 92 ? -7.982 5.338 6.993 1.00 94.19 92 LEU A O 1
ATOM 791 N N . GLU A 1 93 ? -6.731 7.194 7.043 1.00 95.06 93 GLU A N 1
ATOM 792 C CA . GLU A 1 93 ? -7.100 7.635 5.690 1.00 95.06 93 GLU A CA 1
ATOM 793 C C . GLU A 1 93 ? -6.642 6.640 4.621 1.00 95.06 93 GLU A C 1
ATOM 795 O O . GLU A 1 93 ? -7.448 6.217 3.788 1.00 95.06 93 GLU A O 1
ATOM 800 N N . TYR A 1 94 ? -5.391 6.177 4.688 1.00 97.31 94 TYR A N 1
ATOM 801 C CA . TYR A 1 94 ? -4.898 5.157 3.759 1.00 97.31 94 TYR A CA 1
ATOM 802 C C . TYR A 1 94 ? -5.627 3.821 3.902 1.00 97.31 94 TYR A C 1
ATOM 804 O O . TYR A 1 94 ? -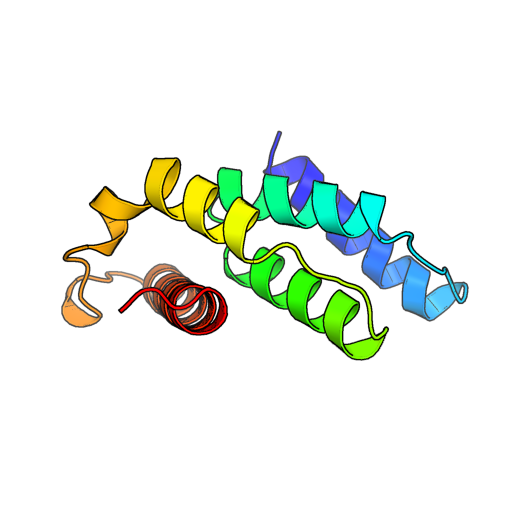5.892 3.160 2.901 1.00 97.31 94 TYR A O 1
ATOM 812 N N . VAL A 1 95 ? -6.012 3.430 5.119 1.00 96.69 95 VAL A N 1
ATOM 813 C CA . VAL A 1 95 ? -6.832 2.229 5.341 1.00 96.69 95 VAL A CA 1
ATOM 814 C C . VAL A 1 95 ? -8.201 2.373 4.682 1.00 96.69 95 VAL A C 1
ATOM 816 O O . VAL A 1 95 ? -8.667 1.439 4.032 1.00 96.69 95 VAL A O 1
ATOM 819 N N . LYS A 1 96 ? -8.849 3.536 4.812 1.00 95.31 96 LYS A N 1
ATOM 820 C CA . LYS A 1 96 ? -10.131 3.813 4.147 1.00 95.31 96 LYS A CA 1
ATOM 821 C C . LYS A 1 96 ? -9.986 3.774 2.626 1.00 95.31 96 LYS A C 1
ATOM 823 O O . LYS A 1 96 ? -10.815 3.163 1.954 1.00 95.31 96 LYS A O 1
ATOM 828 N N . ALA A 1 97 ? -8.921 4.371 2.088 1.00 96.94 97 ALA A N 1
ATOM 829 C CA . ALA A 1 97 ? -8.620 4.323 0.659 1.00 96.94 97 ALA A CA 1
ATOM 830 C C . ALA A 1 97 ? -8.417 2.879 0.171 1.00 96.94 97 ALA A C 1
ATOM 832 O O . ALA A 1 97 ? -8.990 2.484 -0.846 1.00 96.94 97 ALA A O 1
ATOM 833 N N . PHE A 1 98 ? -7.675 2.076 0.935 1.00 97.75 98 PHE A N 1
ATOM 834 C CA . PHE A 1 98 ? -7.458 0.665 0.645 1.00 97.75 98 PHE A CA 1
ATOM 835 C C . PHE A 1 98 ? -8.768 -0.132 0.670 1.00 97.75 98 PHE A C 1
ATOM 837 O O . PHE A 1 98 ? -9.079 -0.806 -0.309 1.00 97.75 98 PHE A O 1
ATOM 844 N N . ARG A 1 99 ? -9.578 -0.008 1.736 1.00 96.50 99 ARG A N 1
ATOM 845 C CA . ARG A 1 99 ? -10.894 -0.668 1.861 1.00 96.50 99 ARG A CA 1
ATOM 846 C C . ARG A 1 99 ? -11.790 -0.368 0.664 1.00 96.50 99 ARG A C 1
ATOM 848 O O . ARG A 1 99 ? -12.319 -1.292 0.053 1.00 96.50 99 ARG A O 1
ATOM 855 N N . LYS A 1 100 ? -11.873 0.905 0.267 1.00 96.12 100 LYS A N 1
ATOM 856 C CA . LYS A 1 100 ? -12.609 1.322 -0.932 1.00 96.12 100 LYS A CA 1
ATOM 857 C C . LYS A 1 100 ? -12.060 0.657 -2.198 1.00 96.12 100 LYS A C 1
ATOM 859 O O . LYS A 1 100 ? -12.833 0.212 -3.040 1.00 96.12 100 LYS A O 1
ATOM 864 N N . TRP A 1 101 ? -10.739 0.565 -2.344 1.00 96.81 101 TRP A N 1
ATOM 865 C CA . TRP A 1 101 ? -10.104 -0.029 -3.524 1.00 96.81 101 TRP A CA 1
ATOM 866 C C . TRP A 1 101 ? -10.361 -1.541 -3.670 1.00 96.81 101 TRP A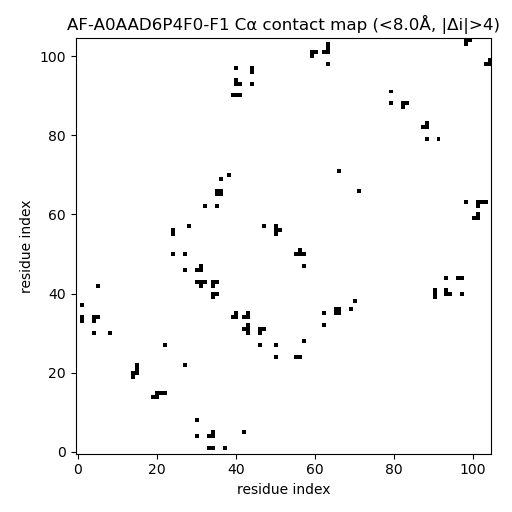 C 1
ATOM 868 O O . TRP A 1 101 ? -10.557 -2.002 -4.804 1.00 96.81 101 TRP A O 1
ATOM 878 N N . VAL A 1 102 ? -10.415 -2.286 -2.556 1.00 96.88 102 VAL A N 1
ATOM 879 C CA . VAL A 1 102 ? -10.757 -3.726 -2.520 1.00 96.88 102 VAL A CA 1
ATOM 880 C C . VAL A 1 102 ? -12.261 -4.022 -2.371 1.00 96.88 102 VAL A C 1
ATOM 882 O O . VAL A 1 102 ? -12.656 -5.187 -2.312 1.00 96.88 102 VAL A O 1
ATOM 885 N N . GLY A 1 103 ? -13.118 -2.999 -2.303 1.00 95.50 103 GLY A N 1
ATOM 886 C CA . GLY A 1 103 ? -14.568 -3.172 -2.155 1.00 95.50 103 GLY A CA 1
ATOM 887 C C . GLY A 1 103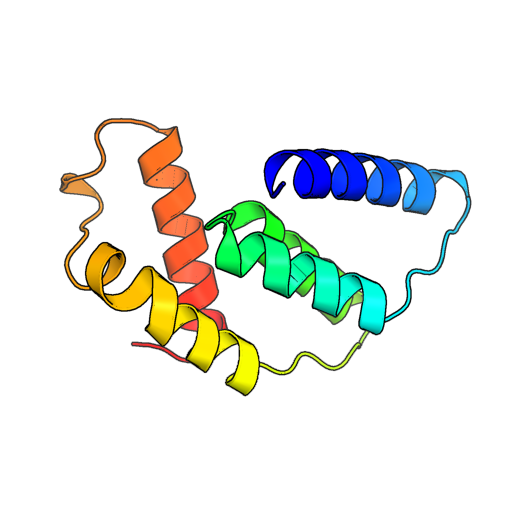 ? -14.972 -3.766 -0.801 1.00 95.50 103 GLY A C 1
ATOM 888 O O . GLY A 1 103 ? -15.671 -4.781 -0.749 1.00 95.50 103 GLY A O 1
ATOM 889 N N . ILE A 1 104 ? -14.456 -3.194 0.287 1.00 93.38 104 ILE A N 1
ATOM 890 C CA . ILE A 1 104 ? -14.913 -3.429 1.662 1.00 93.38 104 ILE A CA 1
ATOM 891 C C . ILE A 1 104 ? -15.656 -2.175 2.122 1.00 93.38 104 ILE A C 1
ATOM 893 O O . ILE A 1 104 ? -15.032 -1.116 2.236 1.00 93.38 104 ILE A O 1
ATOM 897 N N . ASP A 1 105 ? -16.945 -2.331 2.417 1.00 76.31 105 ASP A N 1
ATOM 898 C CA . ASP A 1 105 ? -17.801 -1.295 3.009 1.00 76.31 105 ASP A CA 1
ATOM 899 C C . ASP A 1 105 ? -17.475 -1.053 4.488 1.00 76.31 105 ASP A C 1
ATOM 901 O O . ASP A 1 105 ? -17.068 -2.011 5.192 1.00 76.31 105 ASP A O 1
#

pLDDT: mean 92.21, std 6.96, range [64.44, 98.0]